Protein AF-A0A080LV52-F1 (afdb_monomer)

Sequence (139 aa):
MVIDRKRWLALAPAFWEEANRRLRANGLPAVRFQKNPGKPVPVHPSLGKELCILCWAVEDASPDDIPNALHNWESLASEERWWLYTMTVATTGQAMQKGLGWRKALRAAITDNPFVKGEGLSPKARREILGYSQLSLSL

Foldseek 3Di:
DDADPLLCVLAVVLLLVVQQVVCVVVVHDRWDDDPDDPDDGDDDVLSVLLVLLLCLLCRPPDSVQSVQLSVLSVQADSVRSVVLSCLCCVPQVDPPSHCDDSSVVSNCSRRVDDDDVPPDDGNVRVVVVVVVPPPPPPD

Organism: NCBI:txid327160

Radius of gyration: 15.97 Å; Cα contacts (8 Å, |Δi|>4): 133; chains: 1; bounding box: 36×37×50 Å

Structure (mmCIF, N/CA/C/O backbone):
data_AF-A0A080LV52-F1
#
_entry.id   AF-A0A080LV52-F1
#
loop_
_atom_site.group_PDB
_atom_site.id
_atom_site.type_symbol
_atom_si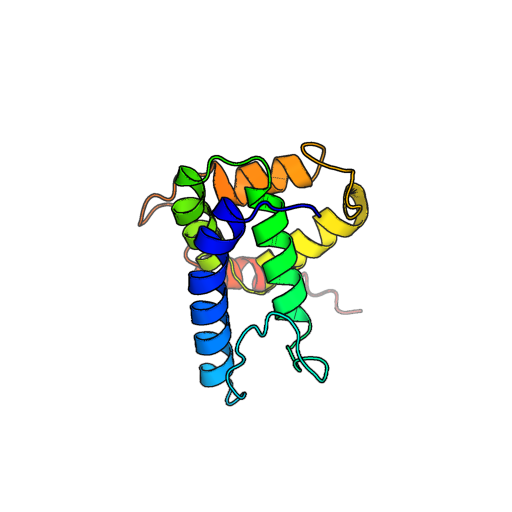te.label_atom_id
_atom_site.label_alt_id
_atom_site.label_comp_id
_atom_site.label_asym_id
_atom_site.label_entity_id
_atom_site.label_seq_id
_atom_site.pdbx_PDB_ins_code
_atom_site.Cartn_x
_atom_site.Cartn_y
_atom_site.Cartn_z
_atom_site.occupancy
_atom_site.B_iso_or_equiv
_atom_site.auth_seq_id
_atom_site.auth_comp_id
_atom_site.auth_asym_id
_atom_site.auth_atom_id
_atom_site.pdbx_PDB_model_num
ATOM 1 N N . MET A 1 1 ? 3.781 10.013 -6.308 1.00 73.31 1 MET A N 1
ATOM 2 C CA . MET A 1 1 ? 3.560 8.607 -6.673 1.00 73.31 1 MET A CA 1
ATOM 3 C C . MET A 1 1 ? 3.049 8.585 -8.096 1.00 73.31 1 MET A C 1
ATOM 5 O O . MET A 1 1 ? 2.195 9.405 -8.409 1.00 73.31 1 MET A O 1
ATOM 9 N N . VAL A 1 2 ? 3.571 7.704 -8.946 1.00 81.94 2 VAL A N 1
ATOM 10 C CA . VAL A 1 2 ? 3.085 7.548 -10.325 1.00 81.94 2 VAL A CA 1
ATOM 11 C C . VAL A 1 2 ? 2.936 6.056 -10.584 1.00 81.94 2 VAL A C 1
ATOM 13 O O . VAL A 1 2 ? 3.949 5.361 -10.595 1.00 81.94 2 VAL A O 1
ATOM 16 N N . ILE A 1 3 ? 1.694 5.597 -10.752 1.00 89.50 3 ILE A N 1
ATOM 17 C CA . ILE A 1 3 ? 1.325 4.214 -11.073 1.00 89.50 3 ILE A CA 1
ATOM 18 C C . ILE A 1 3 ? 0.621 4.204 -12.431 1.00 89.50 3 ILE A C 1
ATOM 20 O O . ILE A 1 3 ? -0.242 5.045 -12.693 1.00 89.50 3 ILE A O 1
ATOM 24 N N . ASP A 1 4 ? 0.999 3.284 -13.314 1.00 92.50 4 ASP A N 1
ATOM 25 C CA . ASP A 1 4 ? 0.331 3.146 -14.604 1.00 92.50 4 ASP A CA 1
ATOM 26 C C . ASP A 1 4 ? -1.027 2.438 -14.475 1.00 92.50 4 ASP A C 1
ATOM 28 O O . ASP A 1 4 ? -1.373 1.812 -13.467 1.00 92.50 4 ASP 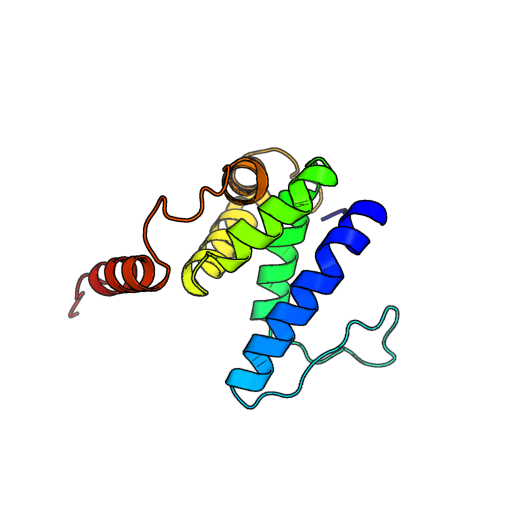A O 1
ATOM 32 N N . ARG A 1 5 ? -1.810 2.514 -15.552 1.00 91.75 5 ARG A N 1
ATOM 33 C CA . ARG A 1 5 ? -3.167 1.972 -15.595 1.00 91.75 5 ARG A CA 1
ATOM 34 C C . ARG A 1 5 ? -3.218 0.452 -15.407 1.00 91.75 5 ARG A C 1
ATOM 36 O O . ARG A 1 5 ? -4.177 -0.020 -14.805 1.00 91.75 5 ARG A O 1
ATOM 43 N N . LYS A 1 6 ? -2.247 -0.311 -15.923 1.00 94.44 6 LYS A N 1
ATOM 44 C CA . LYS A 1 6 ? -2.242 -1.780 -15.827 1.00 94.44 6 LYS A CA 1
ATOM 45 C C . LYS A 1 6 ? -2.086 -2.198 -14.367 1.00 94.44 6 LYS A C 1
ATOM 47 O O . LYS A 1 6 ? -2.912 -2.958 -13.869 1.00 94.44 6 LYS A O 1
ATOM 52 N N . ARG A 1 7 ? -1.096 -1.636 -13.668 1.00 95.19 7 ARG A N 1
ATOM 53 C CA . ARG A 1 7 ? -0.863 -1.917 -12.242 1.00 95.19 7 ARG A CA 1
ATOM 54 C C . ARG A 1 7 ? -2.027 -1.457 -11.367 1.00 95.19 7 ARG A C 1
ATOM 56 O O . ARG A 1 7 ? -2.478 -2.201 -10.503 1.00 95.19 7 ARG A O 1
ATOM 63 N N . TRP A 1 8 ? -2.578 -0.272 -11.643 1.00 94.38 8 TRP A N 1
ATOM 64 C CA . TRP A 1 8 ? -3.752 0.229 -10.926 1.00 94.38 8 TRP A CA 1
ATOM 65 C C . TRP A 1 8 ? -4.961 -0.706 -11.045 1.00 94.38 8 TRP A C 1
ATOM 67 O O . TRP A 1 8 ? -5.618 -0.988 -10.047 1.00 94.38 8 TRP A O 1
ATOM 77 N N . LEU A 1 9 ? -5.257 -1.205 -12.249 1.00 93.69 9 LEU A N 1
ATOM 78 C CA . LEU A 1 9 ? -6.398 -2.097 -12.466 1.00 93.69 9 LEU A CA 1
ATOM 79 C C . LEU A 1 9 ? -6.221 -3.473 -11.816 1.00 93.69 9 LEU A C 1
ATOM 81 O O . LEU A 1 9 ? -7.219 -4.061 -11.414 1.00 93.69 9 LEU A O 1
ATOM 85 N N . ALA A 1 10 ? -4.987 -3.961 -11.692 1.00 94.88 10 ALA A N 1
ATOM 86 C CA . ALA A 1 10 ? -4.694 -5.205 -10.983 1.00 94.88 10 ALA A CA 1
ATOM 87 C C . ALA A 1 10 ? -4.810 -5.053 -9.452 1.00 94.88 10 ALA A C 1
ATOM 89 O O . ALA A 1 10 ? -5.239 -5.976 -8.771 1.00 94.88 10 ALA A O 1
ATOM 90 N N . LEU A 1 11 ? -4.459 -3.882 -8.914 1.00 95.44 11 LEU A N 1
ATOM 91 C CA . LEU A 1 11 ? -4.401 -3.614 -7.472 1.00 95.44 11 LEU A CA 1
ATOM 92 C C . LEU A 1 11 ? -5.736 -3.132 -6.887 1.00 95.44 11 LEU A C 1
ATOM 94 O O . LEU A 1 11 ? -6.161 -3.587 -5.825 1.00 95.44 11 LEU A O 1
ATOM 98 N N . ALA A 1 12 ? -6.391 -2.176 -7.551 1.00 93.62 12 ALA A N 1
ATOM 99 C CA . ALA A 1 12 ? -7.501 -1.427 -6.968 1.00 93.62 12 ALA A CA 1
ATOM 100 C C . ALA A 1 12 ? -8.714 -2.290 -6.566 1.00 93.62 12 ALA A C 1
ATOM 102 O O . ALA A 1 12 ? -9.253 -2.035 -5.488 1.00 93.62 12 ALA A O 1
ATOM 103 N N . PRO A 1 13 ? -9.171 -3.285 -7.358 1.00 93.50 13 PRO A N 1
ATOM 104 C CA . PRO A 1 13 ? -10.336 -4.091 -6.989 1.00 93.50 13 PRO A CA 1
ATOM 105 C C . PRO A 1 13 ? -10.164 -4.808 -5.645 1.00 93.50 13 PRO A C 1
ATOM 107 O O . PRO A 1 13 ? -11.006 -4.637 -4.765 1.00 93.50 13 PRO A O 1
ATOM 110 N N . ALA A 1 14 ? -9.044 -5.514 -5.462 1.00 93.94 14 ALA A N 1
ATOM 111 C CA . ALA A 1 14 ? -8.743 -6.249 -4.234 1.00 93.94 14 ALA A CA 1
ATOM 112 C C . ALA A 1 14 ? -8.599 -5.313 -3.026 1.00 93.94 14 ALA A C 1
ATOM 114 O O . ALA A 1 14 ? -9.171 -5.563 -1.966 1.00 93.94 14 ALA A O 1
ATOM 115 N N . PHE A 1 15 ? -7.928 -4.168 -3.205 1.00 94.44 15 PHE A N 1
ATOM 116 C CA . PHE A 1 15 ? -7.834 -3.158 -2.151 1.00 94.44 15 PHE A CA 1
ATOM 117 C C . PHE A 1 15 ? -9.218 -2.680 -1.675 1.00 94.44 15 PHE A C 1
ATOM 119 O O . PHE A 1 15 ? -9.472 -2.610 -0.472 1.00 94.44 15 PHE A O 1
ATOM 126 N N . TRP A 1 16 ? -10.122 -2.338 -2.601 1.00 92.38 16 TRP A N 1
ATOM 127 C CA . TRP A 1 16 ? -11.453 -1.838 -2.240 1.00 92.38 16 TRP A CA 1
ATOM 128 C C . TRP A 1 16 ? -12.350 -2.917 -1.648 1.00 92.38 16 TRP A C 1
ATOM 130 O O . TRP A 1 16 ? -13.173 -2.608 -0.785 1.00 92.38 16 TRP A O 1
ATOM 140 N N . GLU A 1 17 ? -12.215 -4.163 -2.093 1.00 93.00 17 GLU A N 1
ATOM 141 C CA . GLU A 1 17 ? -12.905 -5.297 -1.488 1.00 93.00 17 GLU A CA 1
ATOM 142 C C . GLU A 1 17 ? -12.498 -5.455 -0.019 1.00 93.00 17 GLU A C 1
ATOM 144 O O . GLU A 1 17 ? -13.365 -5.440 0.861 1.00 93.00 17 GLU A O 1
ATOM 149 N N . GLU A 1 18 ? -11.192 -5.468 0.256 1.00 91.56 18 GLU A N 1
ATOM 150 C CA . GLU A 1 18 ? -10.661 -5.591 1.612 1.00 91.56 18 GLU A CA 1
ATOM 151 C C . GLU A 1 18 ? -11.042 -4.407 2.503 1.00 91.56 18 GLU A C 1
ATOM 153 O O . GLU A 1 18 ? -11.512 -4.575 3.634 1.00 91.56 18 GLU A O 1
ATOM 158 N N . ALA A 1 19 ? -10.884 -3.187 1.986 1.00 90.19 19 ALA A N 1
ATOM 159 C CA . ALA A 1 19 ? -11.265 -1.972 2.690 1.00 90.19 19 ALA A CA 1
ATOM 160 C C . ALA A 1 19 ? -12.750 -2.004 3.076 1.00 90.19 19 ALA A C 1
ATOM 162 O O . ALA A 1 19 ? -13.102 -1.742 4.225 1.00 90.19 19 ALA A O 1
ATOM 163 N N . ASN A 1 20 ? -13.627 -2.389 2.147 1.00 91.75 20 ASN A N 1
ATOM 164 C CA . ASN A 1 20 ? -15.061 -2.465 2.404 1.00 91.75 20 ASN A CA 1
ATOM 165 C C . ASN A 1 20 ? -15.443 -3.606 3.344 1.00 91.75 20 ASN A C 1
ATOM 167 O O . ASN A 1 20 ? -16.373 -3.446 4.136 1.00 91.75 20 ASN A O 1
ATOM 171 N N . ARG A 1 21 ? -14.745 -4.744 3.293 1.00 91.50 21 ARG A N 1
ATOM 172 C CA . ARG A 1 21 ? -14.914 -5.826 4.270 1.00 91.50 21 ARG A CA 1
ATOM 173 C C . ARG A 1 21 ? -14.634 -5.317 5.685 1.00 91.50 21 ARG A C 1
ATOM 175 O O . ARG A 1 21 ? -15.462 -5.506 6.573 1.00 91.50 21 ARG A O 1
ATOM 182 N N . ARG A 1 22 ? -13.520 -4.598 5.872 1.00 88.75 22 ARG A N 1
ATOM 183 C CA . ARG A 1 22 ? -13.132 -3.996 7.160 1.00 88.75 22 ARG A CA 1
ATOM 184 C C . ARG A 1 22 ? -14.089 -2.893 7.611 1.00 88.75 22 ARG A C 1
ATOM 186 O O . ARG A 1 22 ? -14.446 -2.870 8.784 1.00 88.75 22 ARG A O 1
ATOM 193 N N . LEU A 1 23 ? -14.537 -2.015 6.713 1.00 88.56 23 LEU A N 1
ATOM 194 C CA . LEU A 1 23 ? -15.517 -0.971 7.042 1.00 88.56 23 LEU A CA 1
ATOM 195 C C . LEU A 1 23 ? -16.824 -1.584 7.562 1.00 88.56 23 LEU A C 1
ATOM 197 O O . LEU A 1 23 ? -17.262 -1.237 8.656 1.00 88.56 23 LEU A O 1
ATOM 201 N N . ARG A 1 24 ? -17.388 -2.566 6.844 1.00 90.56 24 ARG A N 1
ATOM 202 C CA . ARG A 1 24 ? -18.625 -3.250 7.260 1.00 90.56 24 ARG A CA 1
ATOM 203 C C . ARG A 1 24 ? -18.476 -3.964 8.602 1.00 90.56 24 ARG A C 1
ATOM 205 O O . ARG A 1 24 ? -19.370 -3.863 9.433 1.00 90.56 24 ARG A O 1
ATOM 212 N N . ALA A 1 25 ? -17.343 -4.630 8.835 1.00 89.44 25 ALA A N 1
ATOM 213 C CA . ALA A 1 25 ? -17.059 -5.296 10.109 1.00 89.44 25 ALA A CA 1
ATOM 214 C C . ALA A 1 25 ? -17.013 -4.327 11.309 1.00 89.44 25 ALA A C 1
ATOM 216 O O . ALA A 1 25 ? -17.208 -4.755 12.440 1.00 89.44 25 ALA A O 1
ATOM 217 N N . ASN A 1 26 ? -16.787 -3.032 11.065 1.00 86.38 26 ASN A N 1
ATOM 218 C CA . ASN A 1 26 ? -16.783 -1.974 12.080 1.00 86.38 26 ASN A CA 1
ATOM 219 C C . ASN A 1 26 ? -18.060 -1.108 12.047 1.00 86.38 26 ASN A C 1
ATOM 221 O O . ASN A 1 26 ? -18.076 -0.021 12.617 1.00 86.38 26 ASN A O 1
ATOM 225 N N . GLY A 1 27 ? -19.118 -1.543 11.350 1.00 86.88 27 GLY A N 1
ATOM 226 C CA . GLY A 1 27 ? -20.378 -0.796 11.243 1.00 86.88 27 GLY A CA 1
ATOM 227 C C . GLY A 1 27 ? -20.295 0.488 10.407 1.00 86.88 27 GLY A C 1
ATOM 228 O O . GLY A 1 27 ? -21.187 1.329 10.485 1.00 86.88 27 GLY A O 1
ATOM 229 N N . LEU A 1 28 ? -19.237 0.658 9.609 1.00 86.69 28 LEU A N 1
ATOM 230 C CA . LEU A 1 28 ? -19.033 1.821 8.748 1.00 86.69 28 LEU A CA 1
ATOM 231 C C . LEU A 1 28 ? -19.580 1.571 7.330 1.00 86.69 28 LEU A C 1
ATOM 2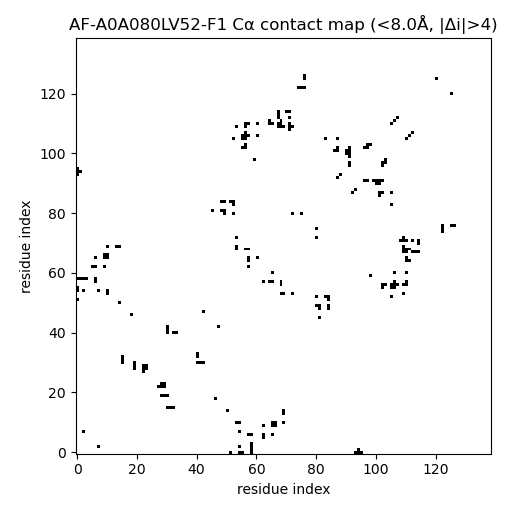33 O O . LEU A 1 28 ? -19.547 0.435 6.839 1.00 86.69 28 LEU A O 1
ATOM 237 N N . PRO A 1 29 ? -20.055 2.620 6.632 1.00 85.19 29 PRO A N 1
ATOM 238 C CA . PRO A 1 29 ? -20.563 2.491 5.273 1.00 85.19 29 PRO A CA 1
ATOM 239 C C . PRO A 1 29 ? -19.452 2.098 4.295 1.00 85.19 29 PRO A C 1
ATOM 241 O O . PRO A 1 29 ? -18.324 2.585 4.373 1.00 85.19 29 PRO A O 1
ATOM 244 N N . ALA A 1 30 ? -19.791 1.233 3.338 1.00 85.62 30 ALA A N 1
ATOM 245 C CA . ALA A 1 30 ? -18.888 0.870 2.254 1.00 85.62 30 ALA A CA 1
ATOM 246 C C . ALA A 1 30 ? -18.644 2.063 1.319 1.00 85.62 30 ALA A C 1
ATOM 248 O O . ALA A 1 30 ? -19.533 2.875 1.059 1.00 85.62 30 ALA A O 1
ATOM 249 N N . VAL A 1 31 ? -17.439 2.124 0.766 1.00 83.94 31 VAL A N 1
ATOM 250 C CA . VAL A 1 31 ? -16.988 3.176 -0.133 1.00 83.94 31 VAL A CA 1
ATOM 251 C C . VAL A 1 31 ? -16.630 2.586 -1.492 1.00 83.94 31 VAL A C 1
ATOM 253 O O . VAL A 1 31 ? -16.054 1.503 -1.604 1.00 83.94 31 VAL A O 1
ATOM 256 N N . ARG A 1 32 ? -16.954 3.318 -2.557 1.00 77.69 32 ARG A N 1
ATOM 257 C CA . ARG A 1 32 ? -16.573 2.966 -3.924 1.00 77.69 32 ARG A CA 1
ATOM 258 C C . ARG A 1 32 ? -15.686 4.056 -4.504 1.00 77.69 32 ARG A C 1
ATOM 260 O O . ARG A 1 32 ? -16.013 5.236 -4.402 1.00 77.69 32 ARG A O 1
ATOM 267 N N . PHE A 1 33 ? -14.602 3.657 -5.167 1.00 79.69 33 PHE A N 1
ATOM 268 C CA . PHE A 1 33 ? -13.810 4.591 -5.958 1.00 79.69 33 PHE A CA 1
ATOM 269 C C . PHE A 1 33 ? -14.654 5.208 -7.074 1.00 79.69 33 PHE A C 1
ATOM 271 O O . PHE A 1 33 ? -15.317 4.504 -7.838 1.00 79.69 33 PHE A O 1
ATOM 278 N N . GLN A 1 34 ? -14.589 6.529 -7.186 1.00 79.81 34 GLN A N 1
ATOM 279 C CA . GLN A 1 34 ? -15.242 7.300 -8.232 1.00 79.81 34 GLN A CA 1
ATOM 280 C C . GLN A 1 34 ? -14.167 8.083 -8.983 1.00 79.81 34 GLN A C 1
ATOM 282 O O . GLN A 1 34 ? -13.431 8.859 -8.383 1.00 79.81 34 GLN A O 1
ATOM 287 N N . LYS A 1 35 ? -14.063 7.864 -10.301 1.00 69.25 35 LYS A N 1
ATOM 288 C CA . LYS A 1 35 ? -12.959 8.383 -11.129 1.00 69.25 35 LYS A CA 1
ATOM 289 C C . LYS A 1 35 ? -12.971 9.910 -11.317 1.00 69.25 35 LYS A C 1
ATOM 291 O O . LYS A 1 35 ? -11.980 10.440 -11.783 1.00 69.25 35 LYS A O 1
ATOM 296 N N . ASN A 1 36 ? -14.046 10.599 -10.950 1.00 77.25 36 ASN A N 1
ATOM 297 C CA . ASN A 1 36 ? -14.168 12.059 -10.890 1.00 77.25 36 ASN A CA 1
ATOM 298 C C . ASN A 1 36 ? -15.382 12.356 -10.006 1.00 77.25 36 ASN A C 1
ATOM 300 O O . ASN A 1 36 ? -16.499 12.460 -10.518 1.00 77.25 36 ASN A O 1
ATOM 304 N N . PRO A 1 37 ? -15.230 12.353 -8.678 1.00 77.81 37 PRO A N 1
ATOM 305 C CA . PRO A 1 37 ? -16.381 12.496 -7.815 1.00 77.81 37 PRO A CA 1
ATOM 306 C C . PRO A 1 37 ? -16.790 13.974 -7.765 1.00 77.81 37 PRO A C 1
ATOM 308 O O . PRO A 1 37 ? -15.946 14.857 -7.640 1.00 77.81 37 PRO A O 1
ATOM 311 N N . GLY A 1 38 ? -18.092 14.259 -7.845 1.00 76.06 38 GLY A N 1
ATOM 312 C CA . GLY A 1 38 ? -18.603 15.634 -7.727 1.00 76.06 38 GLY A CA 1
ATOM 313 C C . GLY A 1 38 ? -18.401 16.250 -6.333 1.00 76.06 38 GLY A C 1
ATOM 314 O O . GLY A 1 38 ? -18.570 17.452 -6.158 1.00 76.06 38 GLY A O 1
ATOM 315 N N . LYS A 1 39 ? -18.049 15.428 -5.336 1.00 76.88 39 LYS A N 1
ATOM 316 C CA . LYS A 1 39 ? -17.668 15.802 -3.966 1.00 76.88 39 LYS A CA 1
ATOM 317 C C . LYS A 1 39 ? -16.587 14.834 -3.473 1.00 76.88 39 LYS A C 1
ATOM 319 O O . LYS A 1 39 ? -16.591 13.693 -3.927 1.00 76.88 39 LYS A O 1
ATOM 324 N N . PRO A 1 40 ? -15.695 15.213 -2.543 1.00 74.44 40 PRO A N 1
ATOM 325 C CA . PRO A 1 40 ? -14.725 14.278 -1.980 1.00 74.44 40 PRO A CA 1
ATOM 326 C C . PRO A 1 40 ? -15.415 13.019 -1.444 1.00 74.44 40 PRO A C 1
ATOM 328 O O . PRO A 1 40 ? -16.379 13.112 -0.686 1.00 74.44 40 PRO A O 1
ATOM 331 N N . VAL A 1 41 ? -14.934 11.843 -1.850 1.00 73.38 41 VAL A N 1
ATOM 332 C CA . VAL A 1 41 ? -15.439 10.573 -1.322 1.00 73.38 41 VAL A CA 1
ATOM 333 C C . VAL A 1 41 ? -14.941 10.450 0.123 1.00 73.38 41 VAL A C 1
ATOM 335 O O . VAL A 1 41 ? -13.723 10.434 0.320 1.00 73.38 41 VAL A O 1
ATOM 338 N N . PRO A 1 42 ? -15.825 10.384 1.136 1.00 68.94 42 PRO A N 1
ATOM 339 C CA . PRO A 1 42 ? -15.411 10.335 2.532 1.00 68.94 42 PRO A CA 1
ATOM 340 C C . PRO A 1 42 ? -14.811 8.959 2.837 1.00 68.94 42 PRO A C 1
ATOM 342 O O . PRO A 1 42 ? -15.513 8.003 3.155 1.00 68.94 42 PRO A O 1
ATOM 345 N N . VAL A 1 43 ? -13.492 8.850 2.692 1.00 74.56 43 VAL A N 1
ATOM 346 C CA . VAL A 1 43 ? -12.709 7.673 3.077 1.00 74.56 43 VAL A CA 1
ATOM 347 C C . VAL A 1 43 ? -12.035 7.929 4.415 1.00 74.56 43 VAL A C 1
ATOM 349 O O . VAL A 1 43 ? -11.510 9.015 4.658 1.00 74.56 43 VAL A O 1
ATOM 352 N N . HIS A 1 44 ? -12.008 6.917 5.282 1.00 80.19 44 HIS A N 1
ATOM 353 C CA . HIS A 1 44 ? -11.211 6.997 6.500 1.00 80.19 44 HIS A CA 1
ATOM 354 C C . HIS A 1 44 ? -9.728 7.222 6.126 1.00 80.19 44 HIS A C 1
ATOM 356 O O . HIS A 1 44 ? -9.221 6.502 5.257 1.00 80.19 44 HIS A O 1
ATOM 362 N N . PRO A 1 45 ? -8.999 8.169 6.755 1.00 79.25 45 PRO A N 1
ATOM 363 C CA . PRO A 1 45 ? -7.633 8.526 6.352 1.00 79.25 45 PRO A CA 1
ATOM 364 C C . PRO A 1 45 ? -6.648 7.350 6.318 1.00 79.25 45 PRO A C 1
ATOM 366 O O . PRO A 1 45 ? -5.689 7.363 5.547 1.00 79.25 45 PRO A O 1
ATOM 369 N N . SER A 1 46 ? -6.889 6.310 7.122 1.00 83.75 46 SER A N 1
ATOM 370 C CA . SER A 1 46 ? -6.079 5.087 7.109 1.00 83.75 46 SER A CA 1
ATOM 371 C C . SER A 1 46 ? -6.093 4.372 5.763 1.00 83.75 46 SER A C 1
ATOM 373 O O . SER A 1 46 ? -5.063 3.864 5.338 1.00 83.75 46 SER A O 1
ATOM 375 N N . LEU A 1 47 ? -7.233 4.372 5.067 1.00 88.56 47 LEU A N 1
ATOM 376 C CA . L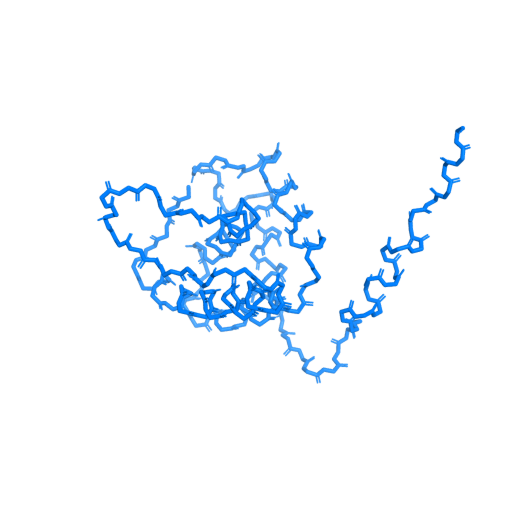EU A 1 47 ? -7.377 3.706 3.776 1.00 88.56 47 LEU A CA 1
ATOM 377 C C . LEU A 1 47 ? -6.521 4.397 2.718 1.00 88.56 47 LEU A C 1
ATOM 379 O O . LEU A 1 47 ? -5.872 3.726 1.925 1.00 88.56 47 LEU A O 1
ATOM 383 N N . GLY A 1 48 ? -6.454 5.732 2.749 1.00 89.25 48 GLY A N 1
ATOM 384 C CA . GLY A 1 48 ? -5.572 6.492 1.864 1.00 89.25 48 GLY A CA 1
ATOM 385 C C . GLY A 1 48 ? -4.095 6.154 2.084 1.00 89.25 48 GLY A C 1
ATOM 386 O O . GLY A 1 48 ? -3.362 5.966 1.116 1.00 89.25 48 GLY A O 1
ATOM 387 N N . LYS A 1 49 ? -3.669 6.009 3.347 1.00 91.25 49 LYS A N 1
ATOM 388 C CA . LYS A 1 49 ? -2.295 5.604 3.698 1.00 91.25 49 LYS A CA 1
ATOM 389 C C . LYS A 1 49 ? -1.978 4.194 3.202 1.00 91.25 49 LYS A C 1
ATOM 391 O O . LYS A 1 49 ? -0.952 3.994 2.560 1.00 91.25 49 LYS A O 1
ATOM 396 N N . GLU A 1 50 ? -2.869 3.237 3.461 1.00 93.44 50 GLU A N 1
ATOM 397 C CA . GLU A 1 50 ? -2.711 1.845 3.024 1.00 93.44 50 GLU A CA 1
ATOM 398 C C . GLU A 1 50 ? -2.672 1.730 1.491 1.00 93.44 50 GLU A C 1
ATOM 400 O O . GLU A 1 50 ? -1.801 1.052 0.948 1.00 93.44 50 GLU A O 1
ATOM 405 N N . LEU A 1 51 ? -3.545 2.457 0.783 1.00 93.50 51 LEU A N 1
ATOM 406 C CA . LEU A 1 51 ? -3.528 2.526 -0.679 1.00 93.50 51 LEU A CA 1
ATOM 407 C C . LEU A 1 51 ? -2.223 3.127 -1.208 1.00 93.50 51 LEU A C 1
ATOM 409 O O . LEU A 1 51 ? -1.671 2.629 -2.189 1.00 93.50 51 LEU A O 1
ATOM 413 N N . CYS A 1 52 ? -1.731 4.187 -0.557 1.00 93.25 52 CYS A N 1
ATOM 414 C CA . CYS A 1 52 ? -0.472 4.828 -0.915 1.00 93.25 52 CYS A CA 1
ATOM 415 C C . CYS A 1 52 ? 0.681 3.826 -0.835 1.00 93.25 52 CYS A C 1
ATOM 417 O O . CYS A 1 52 ? 1.401 3.675 -1.812 1.00 93.25 52 CYS A O 1
ATOM 419 N N . ILE A 1 53 ? 0.791 3.080 0.271 1.00 94.38 53 ILE A N 1
ATOM 420 C CA . ILE A 1 53 ? 1.813 2.040 0.468 1.00 94.38 53 ILE A CA 1
ATOM 421 C C . ILE A 1 53 ? 1.747 0.972 -0.620 1.00 94.38 53 ILE A C 1
ATOM 423 O O . ILE A 1 53 ? 2.776 0.627 -1.192 1.00 94.38 53 ILE A O 1
ATOM 427 N N . LEU A 1 54 ? 0.557 0.454 -0.922 1.00 95.44 54 LEU A N 1
ATOM 428 C CA . LEU A 1 54 ? 0.392 -0.565 -1.956 1.00 95.44 54 LEU A CA 1
ATOM 429 C C . LEU A 1 54 ? 0.842 -0.050 -3.324 1.00 95.44 54 LEU A C 1
ATOM 431 O O . LEU A 1 54 ? 1.641 -0.691 -4.001 1.00 95.44 54 LEU A O 1
ATOM 435 N N . CYS A 1 55 ? 0.383 1.139 -3.712 1.00 95.38 55 CYS A N 1
ATOM 436 C CA . CYS A 1 55 ? 0.777 1.758 -4.974 1.00 95.38 55 CYS A CA 1
ATOM 437 C C . CYS A 1 55 ? 2.283 2.037 -5.019 1.00 95.38 55 CYS A C 1
ATOM 439 O O . CYS A 1 55 ? 2.924 1.896 -6.056 1.00 95.38 55 CYS A O 1
ATOM 441 N N . TRP A 1 56 ? 2.849 2.409 -3.877 1.00 94.75 56 TRP A N 1
ATOM 442 C CA . TRP A 1 56 ? 4.265 2.617 -3.696 1.00 94.75 56 TRP A CA 1
ATOM 443 C C . TRP A 1 56 ? 5.072 1.322 -3.838 1.00 94.75 56 TRP A C 1
ATOM 445 O O . TRP A 1 56 ? 6.127 1.358 -4.469 1.00 94.75 56 TRP A O 1
ATOM 455 N N . ALA A 1 57 ? 4.611 0.209 -3.272 1.00 94.56 57 ALA A N 1
ATOM 456 C CA . ALA A 1 57 ? 5.276 -1.088 -3.346 1.00 94.56 57 ALA A CA 1
ATOM 457 C C . ALA A 1 57 ? 5.338 -1.623 -4.780 1.00 94.56 57 ALA A C 1
ATOM 459 O O . ALA A 1 57 ? 6.365 -2.160 -5.190 1.00 94.56 57 ALA A O 1
ATOM 460 N N . VAL A 1 58 ? 4.259 -1.433 -5.546 1.00 95.00 58 VAL A N 1
ATOM 461 C CA . VAL A 1 58 ? 4.132 -2.023 -6.885 1.00 95.00 58 VAL A CA 1
ATOM 462 C C . VAL A 1 58 ? 4.592 -1.109 -8.019 1.00 95.00 58 VAL A C 1
ATOM 464 O O . VAL A 1 58 ? 4.578 -1.548 -9.165 1.00 95.00 58 VAL A O 1
ATOM 467 N N . GLU A 1 59 ? 4.980 0.145 -7.748 1.00 92.94 59 GLU A N 1
ATOM 468 C CA . GLU A 1 59 ? 5.207 1.145 -8.809 1.00 92.94 59 GLU A CA 1
ATOM 469 C C . GLU A 1 59 ? 6.213 0.692 -9.880 1.00 92.94 59 GLU A C 1
ATOM 471 O O . GLU A 1 59 ? 6.001 0.974 -11.057 1.00 92.94 59 GLU A O 1
ATOM 476 N N . ASP A 1 60 ? 7.233 -0.068 -9.469 1.00 90.25 60 ASP A N 1
ATOM 477 C CA . ASP A 1 60 ? 8.289 -0.624 -10.324 1.00 90.25 60 ASP A CA 1
ATOM 478 C C . ASP A 1 60 ? 8.301 -2.174 -10.289 1.00 90.25 60 ASP A C 1
ATOM 480 O O . ASP A 1 60 ? 9.243 -2.816 -10.750 1.00 90.25 60 ASP A O 1
ATOM 484 N N . ALA A 1 61 ? 7.270 -2.808 -9.718 1.00 90.38 61 ALA A N 1
ATOM 485 C CA . ALA A 1 61 ? 7.112 -4.269 -9.676 1.00 90.38 61 ALA A CA 1
ATOM 486 C C . ALA A 1 61 ? 6.577 -4.827 -11.000 1.00 90.38 61 ALA A C 1
ATOM 488 O O . ALA A 1 61 ? 5.908 -4.093 -11.733 1.00 90.38 61 ALA A O 1
ATOM 489 N N . SER A 1 62 ? 6.791 -6.111 -11.311 1.00 91.31 62 SER A N 1
ATOM 490 C CA . SER A 1 62 ? 6.055 -6.724 -12.422 1.00 91.31 62 SER A CA 1
ATOM 491 C C . SER A 1 62 ? 4.557 -6.724 -12.087 1.00 91.31 62 SER A C 1
ATOM 493 O O . SER A 1 62 ? 4.193 -6.964 -10.935 1.00 91.31 62 SER A O 1
ATOM 495 N N . PRO A 1 63 ? 3.648 -6.479 -13.051 1.00 92.06 63 PRO A N 1
ATOM 496 C CA . PRO A 1 63 ? 2.218 -6.679 -12.826 1.00 92.06 63 PRO A CA 1
ATOM 497 C C . PRO A 1 63 ? 1.871 -8.086 -12.315 1.00 92.06 63 PRO A C 1
ATOM 499 O O . PRO A 1 63 ? 0.878 -8.236 -11.608 1.00 92.06 63 PRO A O 1
ATOM 502 N N . ASP A 1 64 ? 2.700 -9.080 -12.637 1.00 92.00 64 ASP A N 1
ATOM 503 C CA . ASP A 1 64 ? 2.528 -10.470 -12.204 1.00 92.00 64 ASP A CA 1
ATOM 504 C C . ASP A 1 64 ? 2.834 -10.664 -10.709 1.00 92.00 64 ASP A C 1
ATOM 506 O O . ASP A 1 64 ? 2.347 -11.615 -10.104 1.00 92.00 64 ASP A O 1
ATOM 510 N N . ASP A 1 65 ? 3.559 -9.727 -10.088 1.00 93.00 65 ASP A N 1
ATOM 511 C CA . ASP A 1 65 ? 3.867 -9.756 -8.655 1.00 93.00 65 ASP A CA 1
ATOM 512 C C . ASP A 1 65 ? 2.754 -9.117 -7.799 1.00 93.00 65 ASP A C 1
ATOM 514 O O . ASP A 1 65 ? 2.745 -9.237 -6.573 1.00 93.00 65 ASP A O 1
ATOM 518 N N . ILE A 1 66 ? 1.791 -8.420 -8.419 1.00 95.00 66 ILE A N 1
ATOM 519 C CA . ILE A 1 66 ? 0.719 -7.700 -7.708 1.00 95.00 66 ILE A CA 1
ATOM 520 C C . ILE A 1 66 ? -0.159 -8.629 -6.852 1.00 95.00 66 ILE A C 1
ATOM 522 O O . ILE A 1 66 ? -0.479 -8.239 -5.727 1.00 95.00 66 ILE A O 1
ATOM 526 N N . PRO A 1 67 ? -0.539 -9.843 -7.297 1.00 93.06 67 PRO A N 1
ATOM 527 C CA . PRO A 1 67 ? -1.254 -10.786 -6.439 1.00 93.06 67 PRO A CA 1
ATOM 528 C C . PRO A 1 67 ? -0.480 -11.135 -5.160 1.00 93.06 67 PRO A C 1
ATOM 530 O O . PRO A 1 67 ? -1.070 -11.158 -4.081 1.00 93.06 67 PRO A O 1
ATOM 533 N N . ASN A 1 68 ? 0.841 -11.337 -5.257 1.00 92.69 68 ASN A N 1
ATOM 534 C CA . ASN A 1 68 ? 1.691 -11.590 -4.091 1.00 92.69 68 ASN A CA 1
ATOM 535 C C . ASN A 1 68 ? 1.759 -10.357 -3.176 1.00 92.69 68 ASN A C 1
ATOM 537 O O . ASN A 1 68 ? 1.606 -10.472 -1.962 1.00 92.69 68 ASN A O 1
ATOM 541 N N . ALA A 1 69 ? 1.882 -9.162 -3.763 1.00 94.62 69 ALA A N 1
ATOM 542 C CA . ALA A 1 69 ? 1.848 -7.899 -3.032 1.00 94.62 69 ALA A CA 1
ATOM 543 C C . ALA A 1 69 ? 0.560 -7.689 -2.228 1.00 94.62 69 ALA A C 1
ATOM 545 O O . ALA A 1 69 ? 0.613 -7.321 -1.053 1.00 94.62 69 ALA A O 1
ATOM 546 N N . LEU A 1 70 ? -0.595 -7.947 -2.839 1.00 94.56 70 LEU A N 1
ATOM 547 C CA . LEU A 1 70 ? -1.887 -7.865 -2.162 1.00 94.56 70 LEU A CA 1
ATOM 548 C C . LEU A 1 70 ? -1.964 -8.863 -1.006 1.00 94.56 70 LEU A C 1
ATOM 550 O O . LEU A 1 70 ? -2.352 -8.485 0.096 1.00 94.56 70 LEU A O 1
ATOM 554 N N . HIS A 1 71 ? -1.515 -10.098 -1.225 1.00 91.00 71 HIS A N 1
ATOM 555 C CA . HIS A 1 71 ? -1.525 -11.127 -0.195 1.00 91.00 71 HIS A CA 1
ATOM 556 C C . HIS A 1 71 ? -0.628 -10.776 1.004 1.00 91.00 71 HIS A C 1
ATOM 558 O O . HIS A 1 71 ? -1.060 -10.828 2.159 1.00 91.00 71 HIS A O 1
ATOM 564 N N . ASN A 1 72 ? 0.610 -10.353 0.741 1.00 91.81 72 ASN A N 1
ATOM 565 C CA . ASN A 1 72 ? 1.535 -9.923 1.784 1.00 91.81 72 ASN A CA 1
ATOM 566 C C . ASN A 1 72 ? 0.971 -8.741 2.573 1.00 91.81 72 ASN A C 1
ATOM 568 O O . ASN A 1 72 ? 0.992 -8.771 3.804 1.00 91.81 72 ASN A O 1
ATOM 572 N N . TRP A 1 73 ? 0.400 -7.744 1.891 1.00 93.50 73 TRP A N 1
ATOM 573 C CA . TRP A 1 73 ? -0.264 -6.609 2.533 1.00 93.50 73 TRP A CA 1
ATOM 574 C C . TRP A 1 73 ? -1.469 -7.023 3.390 1.00 93.50 73 TRP A C 1
ATOM 576 O O . TRP A 1 73 ? -1.605 -6.545 4.518 1.00 93.50 73 TRP A O 1
ATOM 586 N N . GLU A 1 74 ? -2.319 -7.932 2.905 1.00 90.94 74 GLU A N 1
ATOM 587 C CA . GLU A 1 74 ? -3.454 -8.469 3.666 1.00 90.94 74 GLU A CA 1
ATOM 588 C C . GLU A 1 74 ? -2.998 -9.182 4.943 1.00 90.94 74 GLU A C 1
ATOM 590 O O . GLU A 1 74 ? -3.652 -9.058 5.981 1.00 90.94 74 GLU A O 1
ATOM 595 N N . SER A 1 75 ? -1.848 -9.861 4.891 1.00 86.38 75 SER A N 1
ATOM 596 C CA . SER A 1 75 ? -1.269 -10.563 6.039 1.00 86.38 75 SER A CA 1
ATOM 597 C C . SER A 1 75 ? -0.735 -9.629 7.133 1.00 86.38 75 SER A C 1
ATOM 599 O O . SER A 1 75 ? -0.557 -10.068 8.271 1.00 86.38 75 SER A O 1
ATOM 601 N N . LEU A 1 76 ? -0.469 -8.358 6.811 1.00 87.44 76 LEU A N 1
ATOM 602 C CA . LEU A 1 76 ? 0.000 -7.372 7.781 1.00 87.44 76 LEU A CA 1
ATOM 603 C C . LEU A 1 76 ? -1.136 -6.947 8.713 1.00 87.44 76 LEU A C 1
ATOM 605 O O . LEU A 1 76 ? -2.253 -6.654 8.270 1.00 87.44 76 LEU A O 1
ATOM 609 N N . ALA A 1 77 ? -0.823 -6.818 9.998 1.00 85.38 77 ALA A N 1
ATOM 610 C CA . ALA A 1 77 ? -1.666 -6.139 10.966 1.00 85.38 77 ALA A CA 1
ATOM 611 C C . ALA A 1 77 ? -1.830 -4.650 10.602 1.00 85.38 77 ALA A C 1
ATOM 613 O O . ALA A 1 77 ? -1.004 -4.059 9.902 1.00 85.38 77 ALA A O 1
ATOM 614 N N . SER A 1 78 ? -2.906 -4.019 11.082 1.00 83.19 78 SER A N 1
ATOM 615 C CA . SER A 1 78 ? -3.197 -2.607 10.786 1.00 83.19 78 SER A CA 1
ATOM 616 C C . SER A 1 78 ? -2.039 -1.692 11.211 1.00 83.19 78 SER A C 1
ATOM 618 O O . SER A 1 78 ? -1.693 -0.752 10.498 1.00 83.19 78 SER A O 1
ATOM 620 N N . GLU A 1 79 ? -1.419 -2.002 12.347 1.00 85.75 79 GLU A N 1
ATOM 621 C CA . GLU A 1 79 ? -0.294 -1.297 12.952 1.00 85.75 79 GLU A CA 1
ATOM 622 C C . GLU A 1 79 ? 0.959 -1.389 12.074 1.00 85.75 79 GLU A C 1
ATOM 624 O O . GLU A 1 79 ? 1.594 -0.371 11.802 1.00 85.75 79 GLU A O 1
ATOM 629 N N . GLU A 1 80 ? 1.267 -2.583 11.555 1.00 88.69 80 GLU A N 1
ATOM 630 C CA . GLU A 1 80 ? 2.399 -2.816 10.647 1.00 88.69 80 GLU A CA 1
ATOM 631 C C . GLU A 1 80 ? 2.233 -2.007 9.355 1.00 88.69 80 GLU A C 1
ATOM 633 O O . GLU A 1 80 ? 3.173 -1.358 8.891 1.00 88.69 80 GLU A O 1
ATOM 638 N N . ARG A 1 81 ? 1.011 -1.962 8.805 1.00 91.50 81 ARG A N 1
ATOM 639 C CA . ARG A 1 81 ? 0.709 -1.144 7.621 1.00 91.50 81 ARG A CA 1
ATOM 640 C C . ARG A 1 81 ? 0.967 0.333 7.901 1.00 91.50 81 ARG A C 1
ATOM 642 O O . ARG A 1 81 ? 1.580 1.013 7.090 1.00 91.50 81 ARG A O 1
ATOM 649 N N . TRP A 1 82 ? 0.532 0.859 9.042 1.00 90.44 82 TRP A N 1
ATOM 650 C CA . TRP A 1 82 ? 0.729 2.278 9.358 1.00 90.44 82 TRP A CA 1
ATOM 651 C C . TRP A 1 82 ? 2.182 2.613 9.664 1.00 90.44 82 TRP A C 1
ATOM 653 O O . TRP A 1 82 ? 2.657 3.683 9.284 1.00 90.44 82 TRP A O 1
ATOM 663 N N . TRP A 1 83 ? 2.895 1.696 10.308 1.00 91.44 83 TRP A N 1
ATOM 664 C CA . TRP A 1 83 ? 4.321 1.835 10.538 1.00 91.44 83 TRP A CA 1
ATOM 665 C C . TRP A 1 83 ? 5.085 1.933 9.209 1.00 91.44 83 TRP A C 1
ATOM 667 O O . TRP A 1 83 ? 5.853 2.878 9.025 1.00 91.44 83 TRP A O 1
ATOM 677 N N . LEU A 1 84 ? 4.783 1.067 8.231 1.00 93.06 84 LEU A N 1
ATOM 678 C CA . LEU A 1 84 ? 5.368 1.145 6.884 1.00 93.06 84 LEU A CA 1
ATOM 679 C C . LEU A 1 84 ? 5.112 2.499 6.208 1.00 93.06 84 LEU A C 1
ATOM 681 O O . LEU A 1 84 ? 6.015 3.048 5.569 1.00 93.06 84 LEU A O 1
ATOM 685 N N . TYR A 1 85 ? 3.909 3.065 6.364 1.00 93.25 85 TYR A N 1
ATOM 686 C CA . TYR A 1 85 ? 3.582 4.388 5.821 1.00 93.25 85 TYR A CA 1
ATOM 687 C C . TYR A 1 85 ? 4.490 5.455 6.430 1.00 93.25 85 TYR A C 1
ATOM 689 O O . TYR A 1 85 ? 5.100 6.233 5.699 1.00 93.25 85 TYR A O 1
ATOM 697 N N . THR A 1 86 ? 4.589 5.472 7.761 1.00 92.19 86 THR A N 1
ATOM 698 C CA . THR A 1 86 ? 5.374 6.456 8.515 1.00 92.19 86 THR A CA 1
ATOM 699 C C . THR A 1 86 ? 6.851 6.396 8.138 1.00 92.19 86 THR A C 1
ATOM 701 O O . THR A 1 86 ? 7.437 7.430 7.821 1.00 92.19 86 THR A O 1
ATOM 704 N N . MET A 1 87 ? 7.439 5.198 8.083 1.00 93.00 87 MET A N 1
ATOM 705 C CA . MET A 1 87 ? 8.848 5.029 7.710 1.00 93.00 87 MET A CA 1
ATOM 706 C C . MET A 1 87 ? 9.121 5.470 6.266 1.00 93.00 87 MET A C 1
ATOM 708 O O . MET A 1 87 ? 10.123 6.137 5.985 1.00 93.00 87 MET A O 1
ATOM 712 N N . THR A 1 88 ? 8.197 5.158 5.351 1.00 92.62 88 THR A N 1
ATOM 713 C CA . THR A 1 88 ? 8.327 5.542 3.942 1.00 92.62 88 THR A CA 1
ATOM 714 C C . THR A 1 88 ? 8.187 7.051 3.763 1.00 92.62 88 THR A C 1
ATOM 716 O O . THR A 1 88 ? 9.054 7.667 3.146 1.00 92.62 88 THR A O 1
ATOM 719 N N . VAL A 1 89 ? 7.146 7.676 4.327 1.00 92.12 89 VAL A N 1
ATOM 720 C CA . VAL A 1 89 ? 6.878 9.109 4.122 1.00 92.12 89 VAL A CA 1
ATOM 721 C C . VAL A 1 89 ? 7.933 10.003 4.774 1.00 92.12 89 VAL A C 1
ATOM 723 O O . VAL A 1 89 ? 8.279 11.032 4.200 1.00 92.12 89 VAL A O 1
ATOM 726 N N . ALA A 1 90 ? 8.489 9.590 5.919 1.00 90.12 90 ALA A N 1
ATOM 727 C CA . ALA A 1 90 ? 9.504 10.351 6.648 1.00 90.12 90 ALA A CA 1
ATOM 728 C C . ALA A 1 90 ? 10.803 10.555 5.851 1.00 90.12 90 ALA A C 1
ATOM 730 O O . ALA A 1 90 ? 11.543 11.497 6.111 1.00 90.12 90 ALA A O 1
ATOM 731 N N . THR A 1 91 ? 11.088 9.679 4.884 1.00 86.31 91 THR A N 1
ATOM 732 C CA . THR A 1 91 ? 12.376 9.651 4.171 1.00 86.31 91 THR A CA 1
ATOM 733 C C . THR A 1 91 ? 12.231 9.755 2.654 1.00 86.31 91 THR A C 1
ATOM 735 O O . THR A 1 91 ? 13.056 10.374 1.984 1.00 86.31 91 THR A O 1
ATOM 738 N N . THR A 1 92 ? 11.187 9.141 2.101 1.00 87.00 92 THR A N 1
ATOM 739 C CA . THR A 1 92 ? 11.010 8.909 0.661 1.00 87.00 92 THR A CA 1
ATOM 740 C C . THR A 1 92 ? 9.562 9.123 0.206 1.00 87.00 92 THR A C 1
ATOM 742 O O . THR A 1 92 ? 9.091 8.493 -0.734 1.00 87.00 92 THR A O 1
ATOM 745 N N . GLY A 1 93 ? 8.817 10.010 0.873 1.00 78.12 93 GLY A N 1
ATOM 746 C CA . GLY A 1 93 ? 7.400 10.250 0.574 1.00 78.12 93 GLY A CA 1
ATOM 747 C C . GLY A 1 93 ? 7.123 11.015 -0.725 1.00 78.12 93 GLY A C 1
ATOM 748 O O . GLY A 1 93 ? 5.977 11.056 -1.181 1.00 78.12 93 GLY A O 1
ATOM 749 N N . GLN A 1 94 ? 8.132 11.649 -1.332 1.00 83.50 94 GLN A N 1
ATOM 750 C CA . GLN A 1 94 ? 7.923 12.476 -2.519 1.00 83.50 94 GLN A CA 1
ATOM 751 C C . GLN A 1 94 ? 7.744 11.635 -3.783 1.00 83.50 94 GLN A C 1
ATOM 753 O O . GLN A 1 94 ? 8.255 10.528 -3.921 1.00 83.50 94 GLN A O 1
ATOM 758 N N . ALA A 1 95 ? 7.039 12.194 -4.769 1.00 80.19 95 ALA A N 1
ATOM 759 C CA . ALA A 1 95 ? 6.670 11.463 -5.976 1.00 80.19 95 ALA A CA 1
ATOM 760 C C . ALA A 1 95 ? 7.847 10.951 -6.819 1.00 80.19 95 ALA A C 1
ATOM 762 O O . ALA A 1 95 ? 7.687 9.918 -7.466 1.00 80.19 95 ALA A O 1
ATOM 763 N N . MET A 1 96 ? 8.973 11.670 -6.811 1.00 83.38 96 MET A N 1
ATOM 764 C CA . MET A 1 96 ? 10.166 11.353 -7.604 1.00 83.38 96 MET A CA 1
ATOM 765 C C . MET A 1 96 ? 11.170 10.469 -6.858 1.00 83.38 96 MET A C 1
ATOM 767 O O . MET A 1 96 ? 12.102 9.953 -7.466 1.00 83.38 96 MET A O 1
ATOM 771 N N . GLN A 1 97 ? 10.989 10.267 -5.552 1.00 83.88 97 GLN A N 1
ATOM 772 C CA . GLN A 1 97 ? 11.835 9.382 -4.760 1.00 83.88 97 GLN A CA 1
ATOM 773 C C . GLN A 1 97 ? 11.351 7.947 -4.969 1.00 83.88 97 GLN A C 1
ATOM 775 O O . GLN A 1 97 ? 10.576 7.428 -4.174 1.00 83.88 97 GLN A O 1
ATOM 780 N N . LYS A 1 98 ? 11.750 7.338 -6.086 1.00 85.00 98 LYS A N 1
ATOM 781 C CA . LYS A 1 98 ? 11.393 5.967 -6.475 1.00 85.00 98 LYS A CA 1
ATOM 782 C C . LYS A 1 98 ? 12.586 5.028 -6.342 1.00 85.00 98 LYS A C 1
ATOM 784 O O . LYS A 1 98 ? 13.727 5.466 -6.460 1.00 85.00 98 LYS A O 1
ATOM 789 N N . GLY A 1 99 ? 12.337 3.747 -6.070 1.00 84.88 99 GLY A N 1
ATOM 790 C CA . GLY A 1 99 ? 13.375 2.703 -6.090 1.00 84.88 99 GLY A CA 1
ATOM 791 C C . GLY A 1 99 ? 14.537 2.843 -5.088 1.00 84.88 99 GLY A C 1
ATOM 792 O O . GLY A 1 99 ? 15.518 2.109 -5.193 1.00 84.88 99 GLY A O 1
ATOM 793 N N . LEU A 1 100 ? 14.452 3.747 -4.106 1.00 89.94 100 LEU A N 1
ATOM 794 C CA . LEU A 1 100 ? 15.526 4.039 -3.149 1.00 89.94 100 LEU A CA 1
ATOM 795 C C . LEU A 1 100 ? 15.040 4.002 -1.696 1.00 89.94 100 LEU A C 1
ATOM 797 O O . LEU A 1 100 ? 13.858 4.208 -1.420 1.00 89.94 100 LEU A O 1
ATOM 801 N N . GLY A 1 101 ? 15.958 3.731 -0.763 1.00 91.56 101 GLY A N 1
ATOM 802 C CA . GLY A 1 101 ? 15.680 3.713 0.677 1.00 91.56 101 GLY A CA 1
ATOM 803 C C . GLY A 1 101 ? 14.458 2.863 1.038 1.00 91.56 101 GLY A C 1
ATOM 804 O O . GLY A 1 101 ? 14.328 1.714 0.606 1.00 91.56 101 GLY A O 1
ATOM 805 N N . TRP A 1 102 ? 13.525 3.457 1.785 1.00 93.44 102 TRP A N 1
ATOM 806 C CA . TRP A 1 102 ? 12.296 2.789 2.211 1.00 93.44 102 TRP A CA 1
ATOM 807 C C . TRP A 1 102 ? 11.376 2.376 1.060 1.00 93.44 102 TRP A C 1
ATOM 809 O O . TRP A 1 102 ? 10.632 1.418 1.221 1.00 93.44 102 TRP A O 1
ATOM 819 N N . ARG A 1 103 ? 11.462 2.986 -0.129 1.00 92.69 103 ARG A N 1
ATOM 820 C CA . ARG A 1 103 ? 10.703 2.524 -1.309 1.00 92.69 103 ARG A CA 1
ATOM 821 C C . ARG A 1 103 ? 11.178 1.155 -1.776 1.00 92.69 103 ARG A C 1
ATOM 823 O O . ARG A 1 103 ? 10.356 0.300 -2.092 1.00 92.69 103 ARG A O 1
ATOM 830 N N . LYS A 1 104 ? 12.499 0.945 -1.781 1.00 92.19 104 LYS A N 1
ATOM 831 C CA . LYS A 1 104 ? 13.110 -0.345 -2.120 1.00 92.19 104 LYS A CA 1
ATOM 832 C C . LYS A 1 104 ? 12.790 -1.390 -1.053 1.00 92.19 104 LYS A C 1
ATOM 834 O O . LYS A 1 104 ? 12.391 -2.496 -1.399 1.00 92.19 104 LYS A O 1
ATOM 839 N N . ALA A 1 105 ? 12.896 -1.018 0.226 1.00 92.06 105 ALA A N 1
ATOM 840 C CA . ALA A 1 105 ? 12.516 -1.892 1.337 1.00 92.06 105 ALA A CA 1
ATOM 841 C C . ALA A 1 105 ? 11.030 -2.277 1.279 1.00 92.06 105 ALA A C 1
ATOM 843 O O . ALA A 1 105 ? 10.680 -3.431 1.493 1.00 92.06 105 ALA A O 1
ATOM 844 N N . LEU A 1 106 ? 10.161 -1.328 0.928 1.00 93.25 106 LEU A N 1
ATOM 845 C CA . LEU A 1 106 ? 8.731 -1.562 0.810 1.00 93.25 106 LEU A CA 1
ATOM 846 C C . LEU A 1 106 ? 8.393 -2.513 -0.345 1.00 93.25 106 LEU A C 1
ATOM 848 O O . LEU A 1 106 ? 7.580 -3.418 -0.163 1.00 93.25 106 LEU A O 1
ATOM 852 N N . ARG A 1 107 ? 9.039 -2.351 -1.509 1.00 93.00 107 ARG A N 1
ATOM 853 C CA . ARG A 1 107 ? 8.934 -3.313 -2.616 1.00 93.00 107 ARG A CA 1
ATOM 854 C C . ARG A 1 107 ? 9.379 -4.703 -2.164 1.00 93.00 107 ARG A C 1
ATOM 856 O O . ARG A 1 107 ? 8.640 -5.652 -2.379 1.00 93.00 107 ARG A O 1
ATOM 863 N N . ALA A 1 108 ? 10.513 -4.817 -1.476 1.00 91.06 108 ALA A N 1
ATOM 864 C CA . ALA A 1 108 ? 10.997 -6.107 -0.988 1.00 91.06 108 ALA A CA 1
ATOM 865 C C . ALA A 1 108 ? 10.020 -6.768 0.001 1.00 91.06 108 ALA A C 1
ATOM 867 O O . ALA A 1 108 ? 9.669 -7.933 -0.153 1.00 91.06 108 ALA A O 1
ATOM 868 N N . ALA A 1 109 ? 9.531 -6.004 0.980 1.00 90.38 109 ALA A N 1
ATOM 869 C CA . ALA A 1 109 ? 8.640 -6.506 2.021 1.00 90.38 109 ALA A CA 1
ATOM 870 C C . ALA A 1 109 ? 7.270 -6.945 1.486 1.00 90.38 109 ALA A C 1
ATOM 872 O O . ALA A 1 109 ? 6.709 -7.925 1.970 1.00 90.38 109 ALA A O 1
ATOM 873 N N . ILE A 1 110 ? 6.721 -6.210 0.514 1.00 92.69 110 ILE A N 1
ATOM 874 C CA . ILE A 1 110 ? 5.374 -6.465 -0.003 1.00 92.69 110 ILE A CA 1
ATOM 875 C C . ILE A 1 110 ? 5.413 -7.342 -1.257 1.00 92.69 110 ILE A C 1
ATOM 877 O O . ILE A 1 110 ? 4.620 -8.263 -1.370 1.00 92.69 110 ILE A O 1
ATOM 881 N N . THR A 1 111 ? 6.319 -7.095 -2.194 1.00 92.06 111 THR A N 1
ATOM 882 C CA . THR A 1 111 ? 6.293 -7.711 -3.532 1.00 92.06 111 THR A CA 1
ATOM 883 C C . THR A 1 111 ? 7.218 -8.919 -3.646 1.00 92.06 111 THR A C 1
ATOM 885 O O . THR A 1 111 ? 6.794 -9.948 -4.160 1.00 92.06 111 THR A O 1
ATOM 888 N N . ASP A 1 112 ? 8.461 -8.809 -3.167 1.00 84.25 112 ASP A N 1
ATOM 889 C CA . ASP A 1 112 ? 9.493 -9.827 -3.423 1.00 84.25 112 ASP A CA 1
ATOM 890 C C . ASP A 1 112 ? 9.451 -11.000 -2.427 1.00 84.25 112 ASP A C 1
ATOM 892 O O . ASP A 1 112 ? 10.062 -12.035 -2.678 1.00 84.25 112 ASP A O 1
ATOM 896 N N . ASN A 1 113 ? 8.759 -10.854 -1.291 1.00 75.50 113 ASN A N 1
ATOM 897 C CA . ASN A 1 113 ? 8.679 -11.902 -0.278 1.00 75.50 113 ASN A CA 1
ATOM 898 C C . ASN A 1 113 ? 7.717 -13.015 -0.738 1.00 75.50 113 ASN A C 1
ATOM 900 O O . ASN A 1 113 ? 6.513 -12.745 -0.837 1.00 75.50 113 ASN A O 1
ATOM 904 N N . PRO A 1 114 ? 8.191 -14.237 -1.050 1.00 68.50 114 PRO A N 1
ATOM 905 C CA . PRO A 1 114 ? 7.308 -15.317 -1.461 1.00 68.50 114 PRO A CA 1
ATOM 906 C C . PRO A 1 114 ? 6.427 -15.704 -0.275 1.00 68.50 114 PRO A C 1
ATOM 908 O O . PRO A 1 114 ? 6.916 -16.193 0.743 1.00 68.50 114 PRO A O 1
ATOM 911 N N . PHE A 1 115 ? 5.119 -15.485 -0.385 1.00 59.25 115 PHE A N 1
ATOM 912 C CA . PHE A 1 115 ? 4.224 -15.938 0.666 1.00 59.25 115 PHE A CA 1
ATOM 913 C C . PHE A 1 115 ? 4.077 -17.462 0.608 1.00 59.25 115 PHE A C 1
ATOM 915 O O . PHE A 1 115 ? 3.428 -18.003 -0.290 1.00 59.25 115 PHE A O 1
ATOM 922 N N . VAL A 1 116 ? 4.634 -18.165 1.594 1.00 58.31 116 VAL A N 1
ATOM 923 C CA . VAL A 1 116 ? 4.372 -19.591 1.804 1.00 58.31 116 VAL A CA 1
ATOM 924 C C . VAL A 1 116 ? 3.277 -19.718 2.858 1.00 58.31 116 VAL A C 1
ATOM 926 O O . VAL A 1 116 ? 3.441 -19.332 4.015 1.00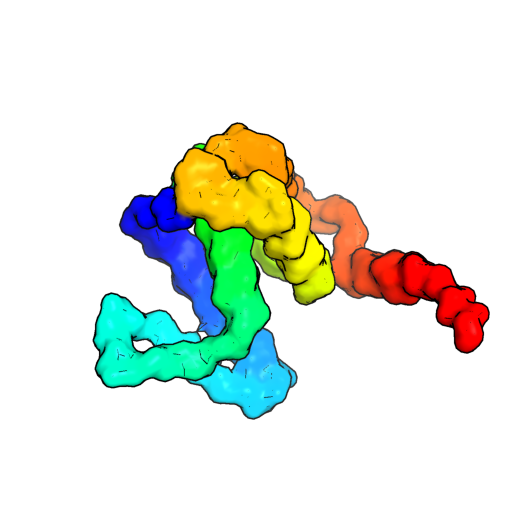 58.31 116 VAL A O 1
ATOM 929 N N . LYS A 1 117 ? 2.118 -20.252 2.461 1.00 51.31 117 LYS A N 1
ATOM 930 C CA . LYS A 1 117 ? 0.975 -20.447 3.362 1.00 51.31 117 LYS A CA 1
ATOM 931 C C . LYS A 1 117 ? 1.370 -21.374 4.517 1.00 51.31 117 LYS A C 1
ATOM 933 O O . LYS A 1 117 ? 1.466 -22.580 4.327 1.00 51.31 117 LYS A O 1
ATOM 938 N N . GL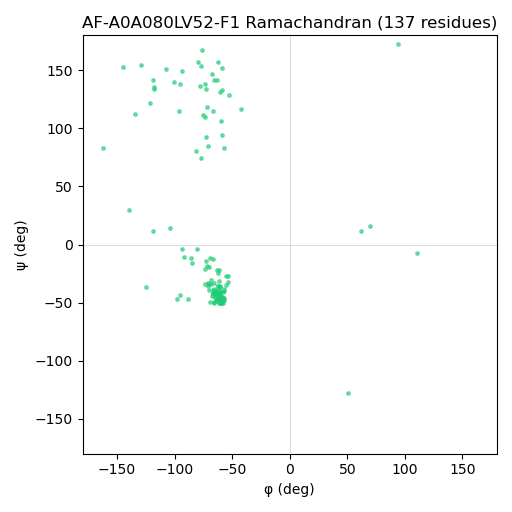Y A 1 118 ? 1.551 -20.802 5.708 1.00 55.94 118 GLY A N 1
ATOM 939 C CA . GLY A 1 118 ? 1.966 -21.525 6.916 1.00 55.94 118 GLY A CA 1
ATOM 940 C C . GLY A 1 118 ? 3.380 -21.201 7.405 1.00 55.94 118 GLY A C 1
ATOM 941 O O . GLY A 1 118 ? 3.724 -21.620 8.505 1.00 55.94 118 GLY A O 1
ATOM 942 N N . GLU A 1 119 ? 4.168 -20.426 6.655 1.00 56.84 119 GLU A N 1
ATOM 943 C CA . GLU A 1 119 ? 5.450 -19.901 7.132 1.00 56.84 119 GLU A CA 1
ATOM 944 C C . GLU A 1 119 ? 5.290 -18.481 7.694 1.00 56.84 119 GLU A C 1
ATOM 946 O O . GLU A 1 119 ? 4.582 -17.636 7.144 1.00 56.84 119 GLU A O 1
ATOM 951 N N . GLY A 1 120 ? 5.953 -18.217 8.823 1.00 62.94 120 GLY A N 1
ATOM 952 C CA . GLY A 1 120 ? 5.911 -16.931 9.519 1.00 62.94 120 GLY A CA 1
ATOM 953 C C . GLY A 1 120 ? 4.866 -16.839 10.636 1.00 62.94 120 GLY A C 1
ATOM 954 O O . GLY A 1 120 ? 4.048 -17.727 10.873 1.00 62.94 120 GLY A O 1
ATOM 955 N N . LEU A 1 121 ? 4.919 -15.736 11.383 1.00 65.75 121 LEU A N 1
ATOM 956 C CA . LEU A 1 121 ? 4.027 -15.497 12.516 1.00 65.75 121 LEU A CA 1
ATOM 957 C C . LEU A 1 121 ? 2.609 -15.168 12.031 1.00 65.75 121 LEU A C 1
ATOM 959 O O . LEU A 1 121 ? 2.412 -14.315 11.155 1.00 65.75 121 LEU A O 1
ATOM 963 N N . SER A 1 122 ? 1.598 -15.792 12.643 1.00 68.25 122 SER A N 1
ATOM 964 C CA . SER A 1 122 ? 0.199 -15.433 12.381 1.00 68.25 122 SER A CA 1
ATOM 965 C C . SER A 1 122 ? -0.049 -13.950 12.711 1.00 68.25 122 SER A C 1
ATOM 967 O O . SER A 1 122 ? 0.608 -13.414 13.607 1.00 68.25 122 SER A O 1
ATOM 969 N N . PRO A 1 123 ? -1.008 -13.263 12.059 1.00 65.31 123 PRO A N 1
ATOM 970 C CA . PRO A 1 123 ? -1.336 -11.877 12.403 1.00 65.31 123 PRO A CA 1
ATOM 971 C C . PRO A 1 123 ? -1.667 -11.690 13.893 1.00 65.31 123 PRO A C 1
ATOM 973 O O . PRO A 1 123 ? -1.349 -10.657 14.475 1.00 65.31 123 PRO A O 1
ATOM 976 N N . LYS A 1 124 ? -2.261 -12.711 14.531 1.00 66.25 124 LYS A N 1
ATOM 977 C CA . LYS A 1 124 ? -2.514 -12.733 15.978 1.00 66.25 124 LYS A CA 1
ATOM 978 C C . LYS A 1 124 ? -1.207 -12.766 16.779 1.00 66.25 124 LYS A C 1
ATOM 980 O O . LYS A 1 124 ? -1.026 -11.921 17.645 1.00 66.25 124 LYS A O 1
ATOM 985 N N . ALA A 1 125 ? -0.287 -13.670 16.442 1.00 73.00 125 ALA A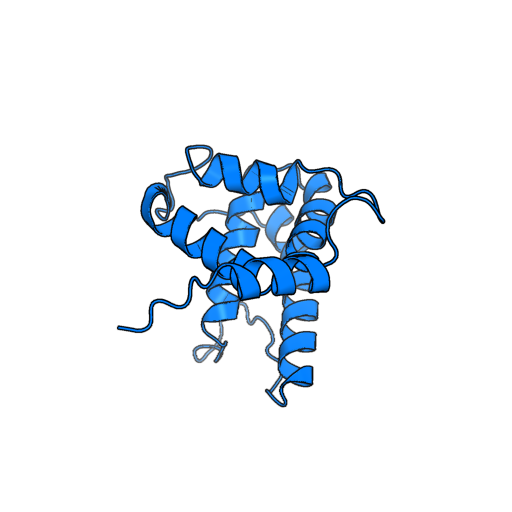 N 1
ATOM 986 C CA . ALA A 1 125 ? 1.020 -13.760 17.097 1.00 73.00 125 ALA A CA 1
ATOM 987 C C . ALA A 1 125 ? 1.853 -12.478 16.903 1.00 73.00 125 ALA A C 1
ATOM 989 O O . ALA A 1 125 ? 2.494 -12.010 17.837 1.00 73.00 125 ALA A O 1
ATOM 990 N N . ARG A 1 126 ? 1.792 -11.855 15.716 1.00 71.44 126 ARG A N 1
ATOM 991 C CA . ARG A 1 126 ? 2.425 -10.550 15.457 1.00 71.44 126 ARG A CA 1
ATOM 992 C C . ARG A 1 126 ? 1.844 -9.445 16.335 1.00 71.44 126 ARG A C 1
ATOM 994 O O . ARG A 1 126 ? 2.603 -8.693 16.935 1.00 71.44 126 ARG A O 1
ATOM 1001 N N . ARG A 1 127 ? 0.512 -9.365 16.452 1.00 66.00 127 ARG A N 1
ATOM 1002 C CA . ARG A 1 127 ? -0.157 -8.400 17.343 1.00 66.00 127 ARG A CA 1
ATOM 1003 C C . ARG A 1 127 ? 0.210 -8.608 18.805 1.00 66.00 127 ARG A C 1
ATOM 1005 O O . ARG A 1 127 ? 0.441 -7.626 19.495 1.00 66.00 127 ARG A O 1
ATOM 1012 N N . GLU A 1 128 ? 0.277 -9.855 19.262 1.00 74.00 128 GLU A N 1
ATOM 1013 C CA . GLU A 1 128 ? 0.713 -10.181 20.622 1.00 74.00 128 GLU A CA 1
ATOM 1014 C C . GLU A 1 128 ? 2.145 -9.687 20.861 1.00 74.00 128 GLU A C 1
ATOM 1016 O O . GLU A 1 128 ? 2.367 -8.922 21.793 1.00 74.00 128 GLU A O 1
ATOM 1021 N N . ILE A 1 129 ? 3.092 -9.998 19.970 1.00 70.25 129 ILE A N 1
ATOM 1022 C CA . ILE A 1 129 ? 4.484 -9.520 20.068 1.00 70.25 129 ILE A CA 1
ATOM 1023 C C . ILE A 1 129 ? 4.561 -7.986 20.097 1.00 70.25 129 ILE A C 1
ATOM 1025 O O . ILE A 1 129 ? 5.259 -7.417 20.937 1.00 70.25 129 ILE A O 1
ATOM 1029 N N . LEU A 1 130 ? 3.825 -7.306 19.214 1.00 66.06 130 LEU A N 1
ATOM 1030 C CA . LEU A 1 130 ? 3.779 -5.841 19.181 1.00 66.06 130 LEU A CA 1
ATOM 1031 C C . LEU A 1 130 ? 3.123 -5.250 20.441 1.00 66.06 130 LEU A C 1
ATOM 1033 O O . LEU A 1 130 ? 3.539 -4.189 20.899 1.00 66.06 130 LEU A O 1
ATOM 1037 N N . GLY A 1 131 ? 2.138 -5.941 21.021 1.00 61.09 131 GLY A N 1
ATOM 1038 C CA . GLY A 1 131 ? 1.481 -5.561 22.271 1.00 61.09 131 GLY A CA 1
ATOM 1039 C C . GLY A 1 131 ? 2.381 -5.720 23.499 1.00 61.09 131 GLY A C 1
ATOM 1040 O O . GLY A 1 131 ? 2.386 -4.844 24.359 1.00 61.09 131 GLY A O 1
ATOM 1041 N N . TYR A 1 132 ? 3.197 -6.778 23.559 1.00 56.69 132 TYR A N 1
ATOM 1042 C CA . TYR A 1 132 ? 4.177 -6.991 24.636 1.00 56.69 132 TYR A CA 1
ATOM 1043 C C . TYR A 1 132 ? 5.400 -6.064 24.540 1.00 56.69 132 TYR A C 1
ATOM 1045 O O . TYR A 1 132 ? 6.080 -5.840 25.537 1.00 56.69 132 TYR A O 1
ATOM 1053 N N . SER A 1 133 ? 5.684 -5.504 23.358 1.00 51.16 133 SER A N 1
ATOM 1054 C CA . SER A 1 133 ? 6.798 -4.570 23.138 1.00 51.16 133 SER A CA 1
ATOM 1055 C C . SER A 1 133 ? 6.502 -3.131 23.579 1.00 51.16 133 SER A C 1
ATOM 1057 O O . SER A 1 133 ? 7.404 -2.286 23.520 1.00 51.16 133 SER A O 1
ATOM 1059 N N . GLN A 1 134 ? 5.285 -2.818 24.037 1.00 50.75 134 GLN A N 1
ATOM 1060 C CA . GLN A 1 134 ? 5.089 -1.635 24.867 1.00 50.75 134 GLN A CA 1
ATOM 1061 C C . GLN A 1 134 ? 5.721 -1.937 26.222 1.00 50.75 134 GLN A C 1
ATOM 1063 O O . GLN A 1 134 ? 5.049 -2.390 27.145 1.00 50.75 134 GLN A O 1
ATOM 1068 N N . LEU A 1 135 ? 7.035 -1.708 26.336 1.00 47.75 135 LEU A N 1
ATOM 1069 C CA . LEU A 1 135 ? 7.649 -1.459 27.633 1.00 47.75 135 LEU A CA 1
ATOM 1070 C C . LEU A 1 135 ? 6.702 -0.519 28.368 1.00 47.75 135 LEU A C 1
ATOM 1072 O O . LEU A 1 135 ? 6.428 0.584 27.889 1.00 47.75 135 LEU A O 1
ATOM 1076 N N . SER A 1 136 ? 6.159 -1.004 29.480 1.00 47.84 136 SER A N 1
ATOM 1077 C CA . SER A 1 136 ? 5.433 -0.213 30.451 1.00 47.84 136 SER A CA 1
ATOM 1078 C C . SE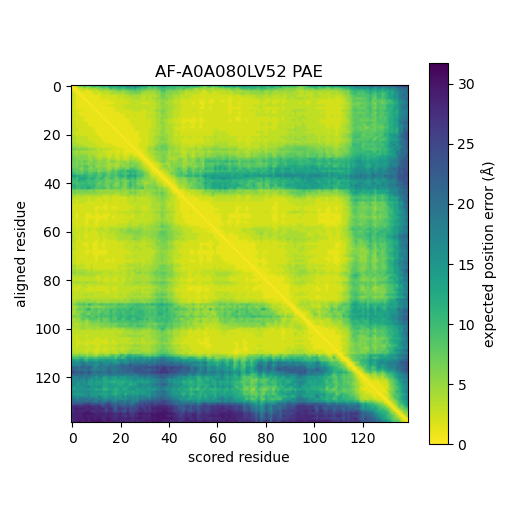R A 1 136 ? 6.372 0.891 30.927 1.00 47.84 136 SER A C 1
ATOM 1080 O O . SER A 1 136 ? 7.058 0.759 31.938 1.00 47.84 136 SER A O 1
ATOM 1082 N N . LEU A 1 137 ? 6.453 1.980 30.173 1.00 42.72 137 LEU A N 1
ATOM 1083 C CA . LEU A 1 137 ? 6.954 3.242 30.673 1.00 42.72 137 LEU A CA 1
ATOM 1084 C C . LEU A 1 137 ? 5.809 3.820 31.494 1.00 42.72 137 LEU A C 1
ATOM 1086 O O . LEU A 1 137 ? 5.078 4.704 31.059 1.00 42.72 137 LEU A O 1
ATOM 1090 N N . SER A 1 138 ? 5.621 3.231 32.673 1.00 46.22 138 SER A N 1
ATOM 1091 C CA . SER A 1 138 ? 5.064 3.937 33.812 1.00 46.22 138 SER A CA 1
ATOM 1092 C C . SER A 1 138 ? 5.997 5.116 34.084 1.00 46.22 138 SER A C 1
ATOM 1094 O O . SER A 1 138 ? 7.054 4.945 34.693 1.00 46.22 138 SER A O 1
ATOM 1096 N N . LEU A 1 139 ? 5.636 6.266 33.516 1.00 39.47 139 LEU A N 1
ATOM 1097 C CA . LEU A 1 139 ? 6.034 7.583 33.999 1.00 39.47 139 LEU A CA 1
A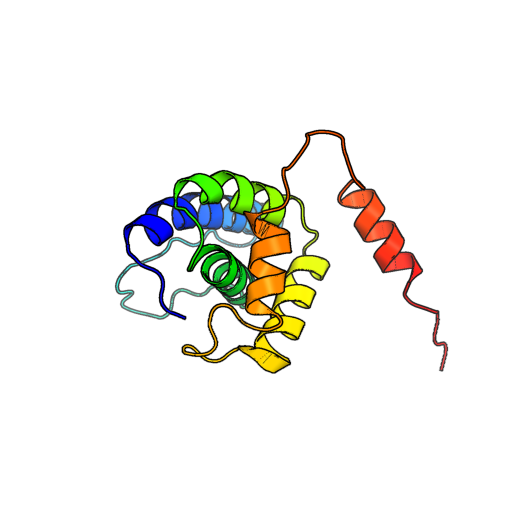TOM 1098 C C . LEU A 1 139 ? 5.057 8.006 35.094 1.00 39.47 139 LEU A C 1
ATOM 1100 O O . LEU A 1 139 ? 3.840 7.774 34.901 1.00 39.47 139 LEU A O 1
#

Mean predicted aligned error: 7.59 Å

pLDDT: mean 83.01, std 13.37, range [39.47, 95.44]

Nearest PDB structures (foldseek):
  2ex3-assembly3_F  TM=3.481E-01  e=4.205E+00  Salasvirus phi29
  7bqs-assembly1_A  TM=3.126E-01  e=5.194E+00  synthetic construct

Secondary structure (DSSP, 8-state):
----HHHHHHHHHHHHHHHHHHHHHTTPPP----SS-SS-----HHHHHHHHHHHHHHTTS-GGGHHHHHHHHHHS-HHHHHHHHHHHHHHH-STT--SSTHHHHHHIIIIIS---TT-S--HHHHHHHHHHTS-----

Solvent-accessible surface area (backbone atoms only — not comparable to full-atom values): 8298 Å² total; per-residue (Å²): 105,75,69,56,70,70,52,47,65,71,46,48,61,61,53,46,51,54,52,30,54,53,28,49,77,69,77,39,80,71,70,76,94,61,100,76,58,99,54,86,78,92,64,64,72,66,56,57,48,52,50,48,46,53,51,54,26,47,51,87,47,59,73,84,37,45,66,45,23,51,50,45,52,68,58,46,44,74,64,57,52,51,49,53,38,52,59,24,49,77,78,38,57,53,56,82,52,63,79,42,72,48,38,38,52,40,20,43,65,25,40,67,48,81,85,52,95,86,67,77,78,50,52,66,58,47,50,50,55,59,59,67,63,57,69,82,76,82,122

InterPro domains:
  IPR024220 Protein of unknown function DUF3780 [PF12635] (2-116)

=== Feature glossary ===
Feature key, reading from the visual/contextual features back to the raw sequence:

Rendered structure images. Structure images are PyMOL renders from six orthogonal camera directions. Cartoon representation draws helices as coils and strands as arrows; sticks shows the backbone as bonds; surface shows the solvent-excluded envelope. Rainbow coloring maps sequence position to hue (blue→red, N→C); chain coloring assigns a distinct color per polypeptide.

Contact-map, Ramachandran, and PAE plots. Three diagnostic plots accompany the record. The Cα contact map visualizes the tertiary structure as a 2D adjacency matrix (8 Å cutoff, sequence-local contacts suppressed). The Ramachandran plot shows the distribution of backbone (φ, ψ) torsions, with points in the α and β basins reflecting secondary structure content. The PAE plot shows AlphaFold's inter-residue confidence as a color matrix.

InterPro / GO / CATH / organism. The annotation block draws on four external resources. InterPro: which protein families and domains the sequence belongs to. GO: standardized terms for what the protein does, what process it participates in, and where in the cell it acts. CATH: which structural fold it has in the CATH hierarchy. Organism: the species of origin.

Nearest PDB structures. Structural nearest neighbors (via Foldseek easy-search vs the PDB). Reported per hit: target PDB id, E-value, and alignment TM-score. A TM-score above ~0.5 is the conventional threshold for 'same fold'.

Predicted aligned error. Predicted aligned error is AlphaFold's pairwise confidence. Unlike pLDDT (per-residue), PAE is per-residue-pair and captures whether two parts of the structure are correctly placed relative to each other. Units are ångströms of expected positional error.

Solvent-accessible surface area. SASA measures how much of the protein is reachable by solvent. It is computed by rolling a water-sized probe over the atomic surface and summing the exposed area (Å²). Per-residue SASA distinguishes core (buried, low SASA) from surface (exposed, high SASA) residues; total SASA is a whole-molecule size measure.

B-factor. Crystallographic B-factors measure how much each atom's electron density is smeared out, in Å². They rise in mobile loops and surface residues and fall in the buried interior. In AlphaFold models this column is repurposed to hold pLDDT instead.

pLDDT. For AlphaFold models, the B-factor field carries pLDDT — the model's own estimate of local accuracy on a 0–100 scale. Regions with pLDDT<50 should be treated as essentially unmodeled; they often correspond to intrinsically disordered segments.

Backbone torsions (φ/ψ). φ (phi) and ψ (psi) are the two rotatable backbone dihedrals per residue: φ is the C(i-1)–N–Cα–C torsion, ψ is the N–Cα–C–N(i+1) torsion, both in degrees on (−180°, 180°]. α-helical residues cluster near (−60°, −45°); β-strand residues near (−120°, +130°). A Ramachandran plot is simply a scatter of (φ, ψ) for every residue.

Radius of gyration, Cα contacts, bounding box. Radius of gyration (Rg) is the root-mean-square distance of Cα atoms from their centroid — a single number for overall size and compactness. A globular domain of N residues has Rg ≈ 2.2·N^0.38 Å; an extended or disordered chain has a much larger Rg. The Cα contact count is the number of residue pairs whose Cα atoms are within 8 Å and are more than four positions apart in sequence — a standard proxy for tertiary packing density. The bounding box is the smallest axis-aligned box enclosing all Cα atoms.

Secondary structure (3-state, P-SEA). Three-state secondary structure (P-SEA) collapses the eight DSSP classes into helix (a), strand (b), and coil (c). P-SEA assigns these from Cα geometry alone — distances and angles — without requiring backbone oxygens, so it works on any Cα trace.

Secondary structure (8-state, DSSP). Secondary structure is the local, repeating backbone conformation. DSSP classifies it into eight states by reading the hydrogen-bond network: three helix types (H, G, I), two β types (E, B), two non-regular types (T, S), and unstructured coil (-).

Foldseek 3Di. The Foldseek 3Di string encodes local tertiary geometry as a 20-letter alphabet — one character per residue — derived from the relative positions of nearby Cα atoms. Unlike the amino-acid sequence, 3Di is a direct function of the 3D structure, so two proteins with the same fold have similar 3Di strings even at low sequence identity.

mmCIF coordinates. Structure coordinates are given as an mmCIF _atom_site loop: one row per atom with element, residue name, chain id, sequence number, and x/y/z position in Å. Only the four main-chain atoms per residue are included here; side chains are omitted to keep the record compact.

Sequence. This is the polypeptide sequence — one letter per residue, N-terminus first. Length ranges from a few dozen residues for small domains to over a thousand for large multi-domain proteins.